Protein 1TNS (pdb70)

GO terms:
  GO:1990238 double-stranded DNA endonuclease activity (F, IMP)
  GO:0004803 transposase activity (F, IMP)

Radius of gyration: 12.95 Å; Cα contacts (8 Å, |Δi|>4): 93; chains: 1; bounding box: 35×23×26 Å

InterPro domains:
  IPR003314 Mu-type HTH domain [PF02316] (8-142)
  IPR003314 Mu-type HTH domain [PS51702] (1-69)
  IPR004189 Bacteriophage Mu, transposase [PF02914] (257-473)
  IPR009004 Transposase, Mu, C-terminal [G3DSA:2.30.30.130] (492-559)
  IPR009004 Transposase, Mu, C-terminal [SSF50610] (481-559)
  IPR009057 Homedomain-like superfamily [SSF46689] (77-173)
  IPR009057 Homedomain-like superfamily [SSF46689] (174-247)
  IPR009061 Putative DNA-binding domain superfamily [SSF46955] (1-74)
  IPR012337 Ribonuclease H-like superfamily [SSF53098] (259-479)
  IPR015126 Mu DNA binding, I gamma subdomain [PF09039] (149-256)
  IPR015378 Transposase-like, Mu, C-terminal [PF09299] (486-556)
  IPR036388 Winged helix-like DNA-binding domain superfamily [G3DSA:1.10.10.10] (1-76)
  IPR036397 Ribonuclease H superfamily [G3DSA:3.30.420.10] (248-487)

Organism: Escherichia phage Mu (NCBI:txid2681603)

CATH classification: 1.10.10.10

Sequence (76 aa):
MELWVSPKELANLPGLPKTSAGVIYVAKKQGWQNRTRAGVKGGKAIEYNANSLPVEAKAALLLRQGEIETSLGYFE

B-factor: mean 1.77, std 2.36, range [0.14, 12.19]

Structure (mmCIF, N/CA/C/O backbone):
data_1TNS
#
_entry.id   1TNS
#
_cell.length_a   1.000
_cell.length_b   1.000
_cell.length_c   1.000
_cell.angle_alpha   90.00
_cell.angle_beta   90.00
_cell.angle_gamma   90.00
#
_symmetry.space_group_name_H-M   'P 1'
#
loop_
_atom_site.group_PDB
_atom_site.id
_atom_site.type_symbol
_atom_site.label_atom_id
_atom_site.label_alt_id
_atom_site.label_comp_id
_atom_site.label_asym_id
_atom_site.label_entity_id
_atom_site.label_seq_id
_atom_site.pdbx_PDB_ins_code
_atom_site.Cartn_x
_atom_site.Cartn_y
_atom_site.Cartn_z
_atom_site.occupancy
_atom_site.B_iso_or_equiv
_atom_site.auth_seq_id
_atom_site.auth_comp_id
_atom_site.auth_asym_id
_atom_site.auth_atom_id
_atom_site.pdbx_PDB_model_num
ATOM 1 N N . MET A 1 1 ? 9.067 -6.717 8.118 1.00 2.40 1 MET A N 1
ATOM 2 C CA . MET A 1 1 ? 9.203 -5.294 7.698 1.00 1.96 1 MET A CA 1
ATOM 3 C C . MET A 1 1 ? 7.816 -4.705 7.435 1.00 1.45 1 MET A C 1
ATOM 4 O O . MET A 1 1 ? 6.991 -5.305 6.775 1.00 1.76 1 MET A O 1
ATOM 20 N N . GLU A 1 2 ? 7.552 -3.532 7.947 1.00 1.11 2 GLU A N 1
ATOM 21 C CA . GLU A 1 2 ? 6.216 -2.899 7.730 1.00 0.87 2 GLU A CA 1
ATOM 22 C C . GLU A 1 2 ? 6.250 -2.063 6.449 1.00 0.89 2 GLU A C 1
ATOM 23 O O . GLU A 1 2 ? 7.169 -1.303 6.216 1.00 1.62 2 GLU A O 1
ATOM 35 N N . LEU A 1 3 ? 5.253 -2.194 5.618 1.00 0.44 3 LEU A N 1
ATOM 36 C CA . LEU A 1 3 ? 5.226 -1.405 4.354 1.00 0.39 3 LEU A CA 1
ATOM 37 C C . LEU A 1 3 ? 3.799 -1.382 3.803 1.00 0.34 3 LEU A C 1
ATOM 38 O O . LEU A 1 3 ? 3.488 -2.044 2.833 1.00 0.55 3 LEU A O 1
ATOM 54 N N . TRP A 1 4 ? 2.929 -0.621 4.408 1.00 0.24 4 TRP A N 1
ATOM 55 C CA . TRP A 1 4 ? 1.527 -0.554 3.909 1.00 0.19 4 TRP A CA 1
ATOM 56 C C . TRP A 1 4 ? 1.462 0.422 2.735 1.00 0.23 4 TRP A C 1
ATOM 57 O O . TRP A 1 4 ? 2.342 1.239 2.549 1.00 0.31 4 TRP A O 1
ATOM 78 N N . VAL A 1 5 ? 0.434 0.332 1.931 1.00 0.22 5 VAL A N 1
ATOM 79 C CA . VAL A 1 5 ? 0.307 1.240 0.749 1.00 0.28 5 VAL A CA 1
ATOM 80 C C . VAL A 1 5 ? -1.126 1.772 0.663 1.00 0.34 5 VAL A C 1
ATOM 81 O O . VAL A 1 5 ? -2.056 1.160 1.150 1.00 0.81 5 VAL A O 1
ATOM 94 N N . SER A 1 6 ? -1.309 2.913 0.044 1.00 0.25 6 SER A N 1
ATOM 95 C CA . SER A 1 6 ? -2.679 3.505 -0.082 1.00 0.20 6 SER A CA 1
ATOM 96 C C . SER A 1 6 ? -3.225 3.222 -1.500 1.00 0.17 6 SER A C 1
ATOM 97 O O . SER A 1 6 ? -2.446 3.075 -2.422 1.00 0.19 6 SER A O 1
ATOM 105 N N . PRO A 1 7 ? -4.539 3.158 -1.655 1.00 0.16 7 PRO A N 1
ATOM 106 C CA . PRO A 1 7 ? -5.144 2.901 -2.979 1.00 0.16 7 PRO A CA 1
ATOM 107 C C . PRO A 1 7 ? -4.616 3.906 -4.016 1.00 0.16 7 PRO A C 1
ATOM 108 O O . PRO A 1 7 ? -4.290 3.547 -5.130 1.00 0.16 7 PRO A O 1
ATOM 119 N N . LYS A 1 8 ? -4.541 5.158 -3.662 1.00 0.17 8 LYS A N 1
ATOM 120 C CA . LYS A 1 8 ? -4.048 6.179 -4.632 1.00 0.19 8 LYS A CA 1
ATOM 121 C C . LYS A 1 8 ? -2.628 5.824 -5.087 1.00 0.18 8 LYS A C 1
ATOM 122 O O . LYS A 1 8 ? -2.207 6.189 -6.167 1.00 0.19 8 LYS A O 1
ATOM 141 N N . GLU A 1 9 ? -1.885 5.119 -4.278 1.00 0.17 9 GLU A N 1
ATOM 142 C CA . GLU A 1 9 ? -0.494 4.749 -4.677 1.00 0.18 9 GLU A CA 1
ATOM 143 C C . GLU A 1 9 ? -0.529 3.483 -5.537 1.00 0.16 9 GLU A C 1
ATOM 144 O O . GLU A 1 9 ? 0.365 3.226 -6.317 1.00 0.17 9 GLU A O 1
ATOM 156 N N . LEU A 1 10 ? -1.559 2.693 -5.404 1.00 0.15 10 LEU A N 1
ATOM 157 C CA . LEU A 1 10 ? -1.655 1.447 -6.218 1.00 0.15 10 LEU A CA 1
ATOM 158 C C . LEU A 1 10 ? -2.194 1.800 -7.605 1.00 0.14 10 LEU A C 1
ATOM 159 O O . LEU A 1 10 ? -2.023 1.063 -8.556 1.00 0.14 10 LEU A O 1
ATOM 175 N N . ALA A 1 11 ? -2.852 2.921 -7.718 1.00 0.15 11 ALA A N 1
ATOM 176 C CA . ALA A 1 11 ? -3.413 3.348 -9.033 1.00 0.17 11 ALA A CA 1
ATOM 177 C C . ALA A 1 11 ? -2.292 3.606 -10.054 1.00 0.17 11 ALA A C 1
ATOM 178 O O . ALA A 1 11 ? -2.442 4.428 -10.936 1.00 0.19 11 ALA A O 1
ATOM 185 N N . ASN A 1 12 ? -1.168 2.935 -9.951 1.00 0.17 12 ASN A N 1
ATOM 186 C CA . ASN A 1 12 ? -0.061 3.185 -10.930 1.00 0.19 12 ASN A CA 1
ATOM 187 C C . ASN A 1 12 ? 0.717 1.894 -11.215 1.00 0.19 12 ASN A C 1
ATOM 188 O O . ASN A 1 12 ? 1.546 1.854 -12.102 1.00 0.22 12 ASN A O 1
ATOM 199 N N . LEU A 1 13 ? 0.464 0.835 -10.492 1.00 0.18 13 LEU A N 1
ATOM 200 C CA . LEU A 1 13 ? 1.206 -0.431 -10.768 1.00 0.19 13 LEU A CA 1
ATOM 201 C C . LEU A 1 13 ? 0.563 -1.105 -11.999 1.00 0.19 13 LEU A C 1
ATOM 202 O O . LEU A 1 13 ? -0.628 -0.975 -12.192 1.00 0.18 13 LEU A O 1
ATOM 218 N N . PRO A 1 14 ? 1.343 -1.797 -12.814 1.00 0.21 14 PRO A N 1
ATOM 219 C CA . PRO A 1 14 ? 0.794 -2.457 -14.019 1.00 0.22 14 PRO A CA 1
ATOM 220 C C . PRO A 1 14 ? -0.300 -3.467 -13.638 1.00 0.21 14 PRO A C 1
ATOM 221 O O . PRO A 1 14 ? -1.456 -3.304 -13.977 1.00 0.21 14 PRO A O 1
ATOM 232 N N . GLY A 1 15 ? 0.066 -4.515 -12.954 1.00 0.21 15 GLY A N 1
ATOM 233 C CA . GLY A 1 15 ? -0.933 -5.555 -12.561 1.00 0.20 15 GLY A CA 1
ATOM 234 C C . GLY A 1 15 ? -2.216 -4.897 -12.050 1.00 0.19 15 GLY A C 1
ATOM 235 O O . GLY A 1 15 ? -3.306 -5.386 -12.272 1.00 0.21 15 GLY A O 1
ATOM 239 N N . LEU A 1 16 ? -2.098 -3.795 -11.361 1.00 0.17 16 LEU A N 1
ATOM 240 C CA . LEU A 1 16 ? -3.311 -3.104 -10.825 1.00 0.16 16 LEU A CA 1
ATOM 241 C C . LEU A 1 16 ? -3.747 -2.005 -11.820 1.00 0.16 16 LEU A C 1
ATOM 242 O O . LEU A 1 16 ? -2.907 -1.443 -12.492 1.00 0.16 16 LEU A O 1
ATOM 258 N N . PRO A 1 17 ? -5.034 -1.708 -11.896 1.00 0.16 17 PRO A N 1
ATOM 259 C CA . PRO A 1 17 ? -5.517 -0.659 -12.817 1.00 0.17 17 PRO A CA 1
ATOM 260 C C . PRO A 1 17 ? -4.774 0.658 -12.543 1.00 0.16 17 PRO A C 1
ATOM 261 O O . PRO A 1 17 ? -3.955 0.746 -11.649 1.00 0.20 17 PRO A O 1
ATOM 272 N N . LYS A 1 18 ? -5.055 1.680 -13.310 1.00 0.17 18 LYS A N 1
ATOM 273 C CA . LYS A 1 18 ? -4.370 2.994 -13.107 1.00 0.17 18 LYS A CA 1
ATOM 274 C C . LYS A 1 18 ? -5.266 3.922 -12.284 1.00 0.16 18 LYS A C 1
ATOM 275 O O . LYS A 1 18 ? -4.974 5.090 -12.118 1.00 0.27 18 LYS A O 1
ATOM 294 N N . THR A 1 19 ? -6.358 3.411 -11.772 1.00 0.19 19 THR A N 1
ATOM 295 C CA . THR A 1 19 ? -7.289 4.254 -10.957 1.00 0.18 19 THR A CA 1
ATOM 296 C C . THR A 1 19 ? -7.661 3.506 -9.677 1.00 0.16 19 THR A C 1
ATOM 297 O O . THR A 1 19 ? -8.054 2.357 -9.709 1.00 0.15 19 THR A O 1
ATOM 308 N N . SER A 1 20 ? -7.539 4.150 -8.548 1.00 0.18 20 SER A N 1
ATOM 309 C CA . SER A 1 20 ? -7.885 3.478 -7.265 1.00 0.21 20 SER A CA 1
ATOM 310 C C . SER A 1 20 ? -9.293 2.887 -7.362 1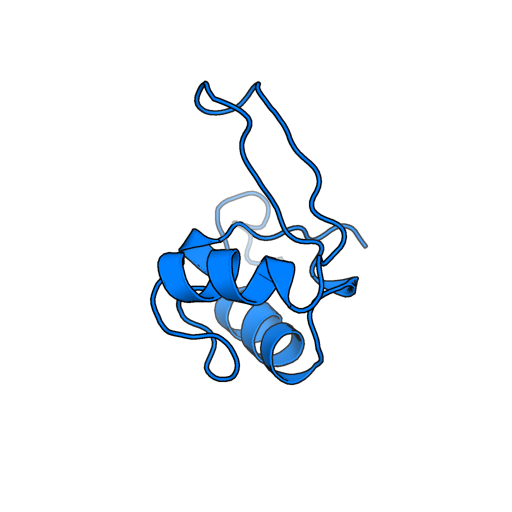.00 0.19 20 SER A C 1
ATOM 311 O O . SER A 1 20 ? -9.600 1.885 -6.750 1.00 0.22 20 SER A O 1
ATOM 319 N N . ALA A 1 21 ? -10.151 3.501 -8.128 1.00 0.18 21 ALA A N 1
ATOM 320 C CA . ALA A 1 21 ? -11.537 2.973 -8.262 1.00 0.21 21 ALA A CA 1
ATOM 321 C C . ALA A 1 21 ? -11.482 1.503 -8.677 1.00 0.21 21 ALA A C 1
ATOM 322 O O . ALA A 1 21 ? -12.261 0.688 -8.223 1.00 0.34 21 ALA A O 1
ATOM 329 N N . GLY A 1 22 ? -10.565 1.158 -9.536 1.00 0.17 22 GLY A N 1
ATOM 330 C CA . GLY A 1 22 ? -10.457 -0.260 -9.980 1.00 0.17 22 GLY A CA 1
ATOM 331 C C . GLY A 1 22 ? -9.750 -1.079 -8.900 1.00 0.16 22 GLY A C 1
ATOM 332 O O . GLY A 1 22 ? -10.059 -2.234 -8.682 1.00 0.17 22 GLY A O 1
ATOM 336 N N . VAL A 1 23 ? -8.802 -0.492 -8.221 1.00 0.16 23 VAL A N 1
ATOM 337 C CA . VAL A 1 23 ? -8.079 -1.242 -7.155 1.00 0.17 23 VAL A CA 1
ATOM 338 C C . VAL A 1 23 ? -9.046 -1.568 -6.018 1.00 0.17 23 VAL A C 1
ATOM 339 O O . VAL A 1 23 ? -9.199 -2.709 -5.631 1.00 0.23 23 VAL A O 1
ATOM 352 N N . ILE A 1 24 ? -9.700 -0.576 -5.477 1.00 0.16 24 ILE A N 1
ATOM 353 C CA . ILE A 1 24 ? -10.6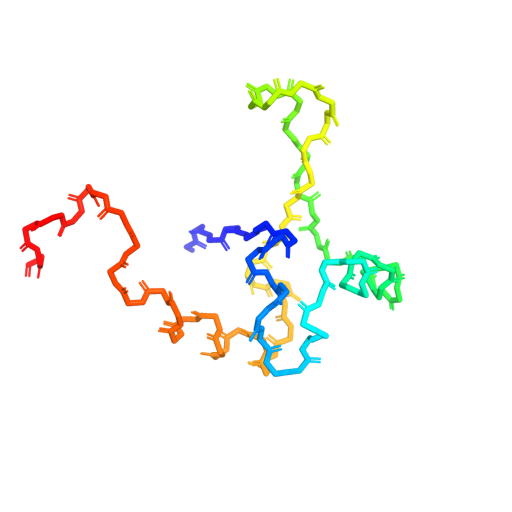57 -0.836 -4.366 1.00 0.18 24 ILE A CA 1
ATOM 354 C C . ILE A 1 24 ? -11.727 -1.818 -4.849 1.00 0.18 24 ILE A C 1
ATOM 355 O O . ILE A 1 24 ? -12.073 -2.757 -4.161 1.00 0.19 24 ILE A O 1
ATOM 371 N N . TYR A 1 25 ? -12.249 -1.620 -6.028 1.00 0.20 25 TYR A N 1
ATOM 372 C CA . TYR A 1 25 ? -13.284 -2.559 -6.542 1.00 0.22 25 TYR A CA 1
ATOM 373 C C . TYR A 1 25 ? -12.678 -3.960 -6.634 1.00 0.22 25 TYR A C 1
ATOM 374 O O . TYR A 1 25 ? -13.293 -4.942 -6.266 1.00 0.27 25 TYR A O 1
ATOM 392 N N . VAL A 1 26 ? -11.471 -4.054 -7.117 1.00 0.21 26 VA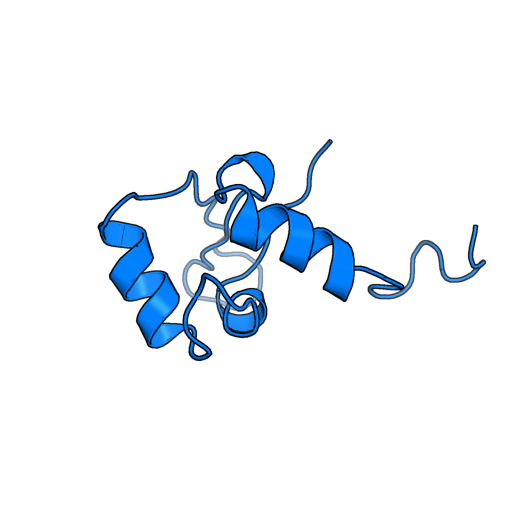L A N 1
ATOM 393 C CA . VAL A 1 26 ? -10.810 -5.385 -7.230 1.00 0.23 26 VAL A CA 1
ATOM 394 C C . VAL A 1 26 ? -10.364 -5.842 -5.839 1.00 0.22 26 VAL A C 1
ATOM 395 O O . VAL A 1 26 ? -10.177 -7.017 -5.592 1.00 0.27 26 VAL A O 1
ATOM 408 N N . ALA A 1 27 ? -10.198 -4.924 -4.926 1.00 0.22 27 ALA A N 1
ATOM 409 C CA . ALA A 1 27 ? -9.772 -5.313 -3.554 1.00 0.23 27 ALA A CA 1
ATOM 410 C C . ALA A 1 27 ? -10.802 -6.279 -2.976 1.00 0.24 27 ALA A C 1
ATOM 411 O O . ALA A 1 27 ? -10.484 -7.150 -2.194 1.00 0.27 27 ALA A O 1
ATOM 418 N N . LYS A 1 28 ? -12.037 -6.134 -3.366 1.00 0.25 28 LYS A N 1
ATOM 419 C CA . LYS A 1 28 ? -13.092 -7.048 -2.852 1.00 0.32 28 LYS A CA 1
ATOM 420 C C . LYS A 1 28 ? -12.895 -8.429 -3.478 1.00 0.30 28 LYS A C 1
ATOM 421 O O . LYS A 1 28 ? -13.222 -9.442 -2.892 1.00 0.33 28 LYS A O 1
ATOM 440 N N . LYS A 1 29 ? -12.353 -8.475 -4.666 1.00 0.28 29 LYS A N 1
ATOM 441 C CA . LYS A 1 29 ? -12.123 -9.787 -5.334 1.00 0.31 29 LYS A CA 1
ATOM 442 C C . LYS A 1 29 ? -11.091 -10.586 -4.530 1.00 0.29 29 LYS A C 1
ATOM 443 O O . LYS A 1 29 ? -10.773 -11.713 -4.852 1.00 0.33 29 LYS A O 1
ATOM 462 N N . GLN A 1 30 ? -10.569 -10.006 -3.483 1.00 0.26 30 GLN A N 1
ATOM 463 C CA . GLN A 1 30 ? -9.557 -10.717 -2.646 1.00 0.25 30 GLN A CA 1
ATOM 464 C C . GLN A 1 30 ? -9.669 -10.219 -1.205 1.00 0.24 30 GLN A C 1
ATOM 465 O O . GLN A 1 30 ? -9.972 -10.970 -0.299 1.00 0.29 30 GLN A O 1
ATOM 479 N N . GLY A 1 31 ? -9.438 -8.951 -0.989 1.00 0.20 31 GLY A N 1
ATOM 480 C CA . GLY A 1 31 ? -9.542 -8.387 0.390 1.00 0.24 31 GLY A CA 1
ATOM 481 C C . GLY A 1 31 ? -8.169 -8.389 1.064 1.00 0.20 31 GLY A C 1
ATOM 482 O O . GLY A 1 31 ? -8.024 -8.826 2.189 1.00 0.21 31 GLY A O 1
ATOM 486 N N . TRP A 1 32 ? -7.158 -7.898 0.396 1.00 0.18 32 TRP A N 1
ATOM 487 C CA . TRP A 1 32 ? -5.804 -7.871 1.021 1.00 0.19 32 TRP A CA 1
ATOM 488 C C . TRP A 1 32 ? -5.911 -7.284 2.431 1.00 0.21 32 TRP A C 1
ATOM 489 O O . TRP A 1 32 ? -6.628 -6.330 2.661 1.00 0.20 32 TRP A O 1
ATOM 510 N N . GLN A 1 33 ? -5.205 -7.841 3.376 1.00 0.28 33 GLN A N 1
ATOM 511 C CA . GLN A 1 33 ? -5.271 -7.306 4.766 1.00 0.32 33 GLN A CA 1
ATOM 512 C C . GLN A 1 33 ? -5.110 -5.785 4.734 1.00 0.27 33 GLN A C 1
ATOM 513 O O . GLN A 1 33 ? -4.012 -5.272 4.659 1.00 0.27 33 GLN A O 1
ATOM 527 N N . ASN A 1 34 ? -6.200 -5.061 4.784 1.00 0.26 34 ASN A N 1
ATOM 528 C CA . ASN A 1 34 ? -6.127 -3.566 4.752 1.00 0.22 34 ASN A CA 1
ATOM 529 C C . ASN A 1 34 ? -6.343 -3.010 6.162 1.00 0.23 34 ASN A C 1
ATOM 530 O O . ASN A 1 34 ? -7.376 -3.213 6.768 1.00 0.29 34 ASN A O 1
ATOM 541 N N . ARG A 1 35 ? -5.379 -2.300 6.687 1.00 0.24 35 ARG A N 1
ATOM 542 C CA . ARG A 1 35 ? -5.533 -1.721 8.054 1.00 0.30 35 ARG A CA 1
ATOM 543 C C . ARG A 1 35 ? -6.222 -0.359 7.948 1.00 0.31 35 ARG A C 1
ATOM 544 O O . ARG A 1 35 ? -5.810 0.495 7.192 1.00 0.41 35 ARG A O 1
ATOM 565 N N . THR A 1 36 ? -7.268 -0.142 8.702 1.00 0.35 36 THR A N 1
ATOM 566 C CA . THR A 1 36 ? -7.973 1.174 8.638 1.00 0.39 36 THR A CA 1
ATOM 567 C C . THR A 1 36 ? -7.374 2.111 9.694 1.00 0.54 36 THR A C 1
ATOM 568 O O . THR A 1 36 ? -6.864 1.678 10.708 1.00 0.82 36 THR A O 1
ATOM 579 N N . ARG A 1 37 ? -7.433 3.393 9.456 1.00 0.78 37 ARG A N 1
ATOM 580 C CA . ARG A 1 37 ? -6.870 4.371 10.432 1.00 0.99 37 ARG A CA 1
ATOM 581 C C . ARG A 1 37 ? -7.684 5.665 10.365 1.00 1.04 37 ARG A C 1
ATOM 582 O O . ARG A 1 37 ? -7.323 6.600 9.680 1.00 1.85 37 ARG A O 1
ATOM 603 N N . ALA A 1 38 ? -8.782 5.720 11.067 1.00 1.13 38 ALA A N 1
ATOM 604 C CA . ALA A 1 38 ? -9.624 6.950 11.048 1.00 1.23 38 ALA A CA 1
ATOM 605 C C . ALA A 1 38 ? -8.960 8.040 11.892 1.00 1.38 38 ALA A C 1
ATOM 606 O O . ALA A 1 38 ? -9.558 8.583 12.800 1.00 1.77 38 ALA A O 1
ATOM 613 N N . GLY A 1 39 ? -7.724 8.362 11.606 1.00 1.48 39 GLY A N 1
ATOM 614 C CA . GLY A 1 39 ? -7.015 9.416 12.397 1.00 1.83 39 GLY A CA 1
ATOM 615 C C . GLY A 1 39 ? -6.118 10.247 11.475 1.00 1.80 39 GLY A C 1
ATOM 616 O O . GLY A 1 39 ? -5.437 11.153 11.913 1.00 2.21 39 GLY A O 1
ATOM 620 N N . VAL A 1 40 ? -6.114 9.954 10.201 1.00 1.67 40 VAL A N 1
ATOM 621 C CA . VAL A 1 40 ? -5.263 10.734 9.251 1.00 1.90 40 VAL A CA 1
ATOM 622 C C . VAL A 1 40 ? -6.101 11.874 8.663 1.00 1.97 40 VAL A C 1
ATOM 623 O O . VAL A 1 40 ? -6.055 12.996 9.128 1.00 2.42 40 VAL A O 1
ATOM 636 N N . LYS A 1 41 ? -6.868 11.594 7.649 1.00 1.90 41 LYS A N 1
ATOM 637 C CA . LYS A 1 41 ? -7.712 12.656 7.033 1.00 2.23 41 LYS A CA 1
ATOM 638 C C . LYS A 1 41 ? -8.974 12.847 7.874 1.00 2.18 41 LYS A C 1
ATOM 639 O O . LYS A 1 41 ? -9.114 13.818 8.592 1.00 2.53 41 LYS A O 1
ATOM 658 N N . GLY A 1 42 ? -9.893 11.925 7.793 1.00 2.06 42 GLY A N 1
ATOM 659 C CA . GLY A 1 42 ? -11.150 12.045 8.588 1.00 2.39 42 GLY A CA 1
ATOM 660 C C . GLY A 1 42 ? -12.270 11.266 7.896 1.00 1.77 42 GLY A C 1
ATOM 661 O O . GLY A 1 42 ? -13.179 11.840 7.331 1.00 2.20 42 GLY A O 1
ATOM 665 N N . GLY A 1 43 ? -12.214 9.962 7.935 1.00 1.48 43 GLY A N 1
ATOM 666 C CA . GLY A 1 43 ? -13.281 9.155 7.278 1.00 1.63 43 GLY A CA 1
ATOM 667 C C . GLY A 1 43 ? -12.789 7.722 7.056 1.00 1.51 43 GLY A C 1
ATOM 668 O O . GLY A 1 43 ? -12.949 7.162 5.990 1.00 2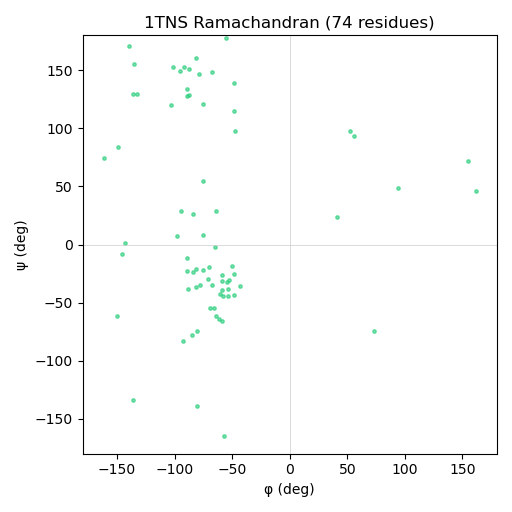.20 43 GLY A O 1
ATOM 672 N N . LYS A 1 44 ? -12.193 7.124 8.052 1.00 1.12 44 LYS A N 1
ATOM 673 C CA . LYS A 1 44 ? -11.694 5.729 7.897 1.00 0.97 44 LYS A CA 1
ATOM 674 C C . LYS A 1 44 ? -10.817 5.640 6.647 1.00 0.81 44 LYS A C 1
ATOM 675 O O . LYS A 1 44 ? -11.301 5.498 5.542 1.00 0.88 44 LYS A O 1
ATOM 694 N N . ALA A 1 45 ? -9.526 5.723 6.820 1.00 0.69 45 ALA A N 1
ATOM 695 C CA . ALA A 1 45 ? -8.598 5.645 5.653 1.00 0.67 45 ALA A CA 1
ATOM 696 C C . ALA A 1 45 ? -8.218 4.184 5.405 1.00 0.66 45 ALA A C 1
ATOM 697 O O . ALA A 1 45 ? -7.789 3.489 6.300 1.00 1.13 45 ALA A O 1
ATOM 704 N N . ILE A 1 46 ? -8.379 3.713 4.197 1.00 0.45 46 ILE A N 1
ATOM 705 C CA . ILE A 1 46 ? -8.037 2.290 3.892 1.00 0.43 46 ILE A CA 1
ATOM 706 C C . ILE A 1 46 ? -6.555 2.181 3.515 1.00 0.56 46 ILE A C 1
ATOM 707 O O . ILE A 1 46 ? -5.965 3.101 2.984 1.00 1.35 46 ILE A O 1
ATOM 723 N N . GLU A 1 47 ? -5.958 1.048 3.784 1.00 0.32 47 GLU A N 1
ATOM 724 C CA . GLU A 1 47 ? -4.517 0.837 3.447 1.00 0.23 47 GLU A CA 1
ATOM 725 C C . GLU A 1 47 ? -4.346 -0.589 2.917 1.00 0.21 47 GLU A C 1
ATOM 726 O O . GLU A 1 47 ? -5.253 -1.392 2.985 1.00 0.24 47 GLU A O 1
ATOM 738 N N . TYR A 1 48 ? -3.192 -0.908 2.387 1.00 0.19 48 TYR A N 1
ATOM 739 C CA . TYR A 1 48 ? -2.954 -2.287 1.851 1.00 0.20 48 TYR A CA 1
ATOM 740 C C . TYR A 1 48 ? -1.574 -2.778 2.294 1.00 0.19 48 TYR A C 1
ATOM 741 O O . TYR A 1 48 ? -0.582 -2.097 2.131 1.00 0.20 48 TYR A O 1
ATOM 759 N N . ASN A 1 49 ? -1.499 -3.956 2.847 1.00 0.19 49 ASN A N 1
ATOM 760 C CA . ASN A 1 49 ? -0.178 -4.484 3.292 1.00 0.20 49 ASN A CA 1
ATOM 761 C C . ASN A 1 49 ? 0.616 -4.943 2.065 1.00 0.20 49 ASN A C 1
ATOM 762 O O . ASN A 1 49 ? 0.184 -5.798 1.318 1.00 0.20 49 ASN A O 1
ATOM 773 N N . ALA A 1 5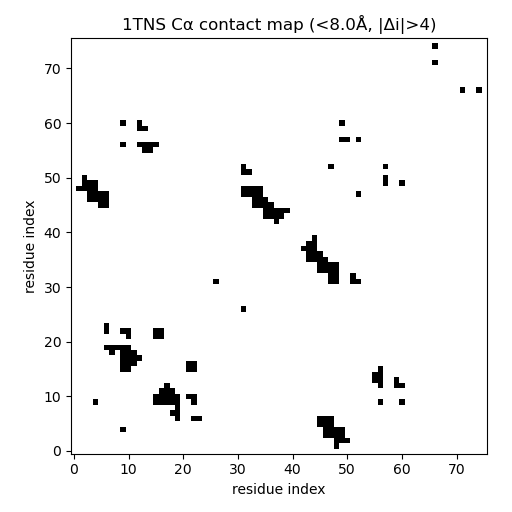0 ? 1.770 -4.373 1.849 1.00 0.22 50 ALA A N 1
ATOM 774 C CA . ALA A 1 50 ? 2.590 -4.765 0.666 1.00 0.24 50 ALA A CA 1
ATOM 775 C C . ALA A 1 50 ? 2.817 -6.27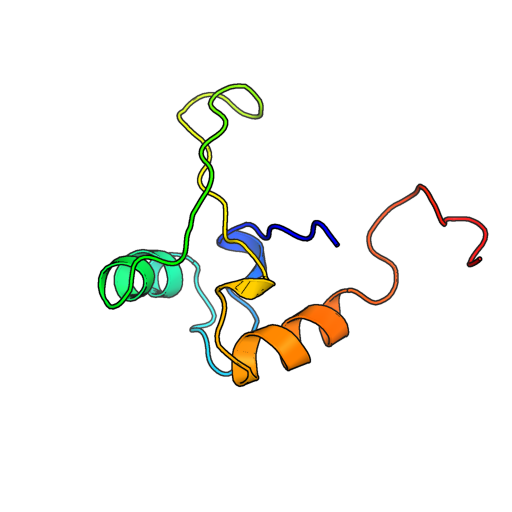9 0.665 1.00 0.24 50 ALA A C 1
ATOM 776 O O . ALA A 1 50 ? 2.917 -6.898 -0.375 1.00 0.25 50 ALA A O 1
ATOM 783 N N . ASN A 1 51 ? 2.905 -6.880 1.819 1.00 0.25 51 ASN A N 1
ATOM 784 C CA . ASN A 1 51 ? 3.130 -8.352 1.875 1.00 0.27 51 ASN A CA 1
ATOM 785 C C . ASN A 1 51 ? 1.870 -9.081 1.405 1.00 0.23 51 ASN A C 1
ATOM 786 O O . ASN A 1 51 ? 1.910 -10.238 1.036 1.00 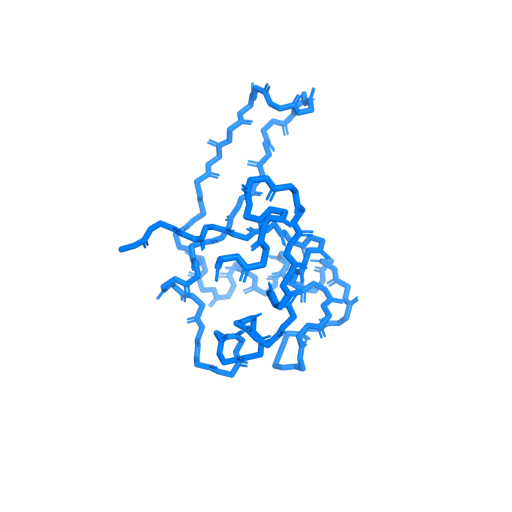0.24 51 ASN A O 1
ATOM 797 N N . SER A 1 52 ? 0.748 -8.412 1.417 1.00 0.21 52 SER A N 1
ATOM 798 C CA . SER A 1 52 ? -0.521 -9.060 0.972 1.00 0.20 52 SER A CA 1
ATOM 799 C C . SER A 1 52 ? -0.698 -8.865 -0.537 1.00 0.19 52 SER A C 1
ATOM 800 O O . SER A 1 52 ? -1.393 -9.617 -1.190 1.00 0.21 52 SER A O 1
ATOM 808 N N . LEU A 1 53 ? -0.075 -7.862 -1.099 1.00 0.19 53 LEU A N 1
ATOM 809 C CA . LEU A 1 53 ? -0.212 -7.629 -2.566 1.00 0.19 53 LEU A CA 1
ATOM 810 C C . LEU A 1 53 ? 0.481 -8.782 -3.322 1.00 0.20 53 LEU A C 1
ATOM 811 O O . LEU A 1 53 ? 1.457 -9.314 -2.831 1.00 0.21 53 LEU A O 1
ATOM 827 N N . PRO A 1 54 ? -0.013 -9.144 -4.497 1.00 0.23 54 PRO A N 1
ATOM 828 C CA . PRO A 1 54 ? 0.611 -10.230 -5.278 1.00 0.26 54 PRO A CA 1
ATOM 829 C C . PRO A 1 54 ? 2.086 -9.895 -5.543 1.00 0.27 54 PRO A C 1
ATOM 830 O O . PRO A 1 54 ? 2.655 -9.019 -4.923 1.00 0.45 54 PRO A O 1
ATOM 841 N N . VAL A 1 55 ? 2.706 -10.588 -6.461 1.00 0.25 55 VAL A N 1
ATOM 842 C CA . VAL A 1 55 ? 4.140 -10.315 -6.771 1.00 0.25 55 VAL A CA 1
ATOM 843 C C . VAL A 1 55 ? 4.232 -9.230 -7.845 1.00 0.23 55 VAL A C 1
ATOM 844 O O . VAL A 1 55 ? 5.103 -8.384 -7.814 1.00 0.23 55 VAL A O 1
ATOM 857 N N . GLU A 1 56 ? 3.342 -9.252 -8.799 1.00 0.23 56 GLU A N 1
ATOM 858 C CA . GLU A 1 56 ? 3.380 -8.226 -9.878 1.00 0.23 56 GLU A CA 1
ATOM 859 C C . GLU A 1 56 ? 3.252 -6.831 -9.264 1.00 0.20 56 GLU A C 1
ATOM 860 O O . GLU A 1 56 ? 3.898 -5.894 -9.691 1.00 0.20 56 GLU A O 1
ATOM 872 N N . ALA A 1 57 ? 2.425 -6.684 -8.265 1.00 0.19 57 ALA A N 1
ATOM 873 C CA . ALA A 1 57 ? 2.261 -5.346 -7.628 1.00 0.19 57 ALA A CA 1
ATOM 874 C C . ALA A 1 57 ? 3.404 -5.109 -6.641 1.00 0.21 57 ALA A C 1
ATOM 875 O O . ALA A 1 57 ? 3.897 -4.008 -6.503 1.00 0.26 57 ALA A O 1
ATOM 882 N N . LYS A 1 58 ? 3.833 -6.133 -5.954 1.00 0.31 58 LYS A N 1
ATOM 883 C CA . LYS A 1 58 ? 4.947 -5.958 -4.982 1.00 0.37 58 LYS A CA 1
ATOM 884 C C . LYS A 1 58 ? 6.199 -5.499 -5.729 1.00 0.34 58 LYS A C 1
ATOM 885 O O . LYS A 1 58 ? 6.691 -4.408 -5.522 1.00 0.41 58 LYS A O 1
ATOM 904 N N . ALA A 1 59 ? 6.716 -6.321 -6.602 1.00 0.36 59 ALA A N 1
ATOM 905 C CA . ALA A 1 59 ? 7.935 -5.928 -7.365 1.00 0.38 59 ALA A CA 1
ATOM 906 C C . ALA A 1 59 ? 7.744 -4.522 -7.938 1.00 0.31 59 ALA A C 1
ATOM 907 O O . ALA A 1 59 ? 8.630 -3.692 -7.881 1.00 0.37 59 ALA A O 1
ATOM 914 N N . ALA A 1 60 ? 6.592 -4.247 -8.486 1.00 0.24 60 ALA A N 1
ATOM 915 C CA . ALA A 1 60 ? 6.343 -2.894 -9.057 1.00 0.22 60 ALA A CA 1
ATOM 916 C C . ALA A 1 60 ? 6.315 -1.866 -7.925 1.00 0.21 60 ALA A C 1
ATOM 917 O O . ALA A 1 60 ? 6.738 -0.739 -8.085 1.00 0.28 60 ALA A O 1
ATOM 924 N N . LEU A 1 61 ? 5.821 -2.247 -6.780 1.00 0.20 61 LEU A N 1
ATOM 925 C CA . LEU A 1 61 ? 5.770 -1.292 -5.638 1.00 0.26 61 LEU A CA 1
ATOM 926 C C . LEU A 1 61 ? 7.199 -0.911 -5.242 1.00 0.31 61 LEU A C 1
ATOM 927 O O . LEU A 1 61 ? 7.585 0.239 -5.306 1.00 0.44 61 LEU A O 1
ATOM 943 N N . LEU A 1 62 ? 7.988 -1.868 -4.833 1.00 0.49 62 LEU A N 1
ATOM 944 C CA . LEU A 1 62 ? 9.391 -1.559 -4.434 1.00 0.61 62 LEU A CA 1
ATOM 945 C C . LEU A 1 62 ? 10.052 -0.702 -5.515 1.00 0.55 62 LEU A C 1
ATOM 946 O O . LEU A 1 62 ? 10.983 0.034 -5.255 1.00 0.65 62 LEU A O 1
ATOM 962 N N . LEU A 1 63 ? 9.580 -0.794 -6.728 1.00 0.52 63 LEU A N 1
ATOM 963 C CA . LEU A 1 63 ? 10.184 0.015 -7.824 1.00 0.59 63 LEU A CA 1
ATOM 964 C C . LEU A 1 63 ? 9.864 1.497 -7.606 1.00 0.61 63 LEU A C 1
ATOM 965 O O . LEU A 1 63 ? 10.746 2.332 -7.567 1.00 0.85 63 LEU A O 1
ATOM 981 N N . ARG A 1 64 ? 8.608 1.833 -7.473 1.00 0.58 64 ARG A N 1
ATOM 982 C CA . ARG A 1 64 ? 8.240 3.264 -7.270 1.00 0.83 64 ARG A CA 1
ATOM 983 C C . ARG A 1 64 ? 8.559 3.696 -5.835 1.00 0.82 64 ARG A C 1
ATOM 984 O O . ARG A 1 64 ? 8.205 4.780 -5.414 1.00 1.05 64 ARG A O 1
ATOM 1005 N N . GLN A 1 65 ? 9.224 2.864 -5.076 1.00 0.83 65 GLN A N 1
ATOM 1006 C CA . GLN A 1 65 ? 9.561 3.238 -3.671 1.00 0.87 65 GLN A CA 1
ATOM 1007 C C . GLN A 1 65 ? 10.906 3.970 -3.650 1.00 1.12 65 GLN A C 1
ATOM 1008 O O . GLN A 1 65 ? 11.289 4.554 -2.656 1.00 1.59 65 GLN A O 1
ATOM 1022 N N . GLY A 1 66 ? 11.625 3.945 -4.739 1.00 1.76 66 GLY A N 1
ATOM 1023 C CA . GLY A 1 66 ? 12.943 4.641 -4.779 1.00 2.18 66 GLY A CA 1
ATOM 1024 C C . GLY A 1 66 ? 12.791 6.059 -4.225 1.00 2.42 66 GLY A C 1
ATOM 1025 O O . GLY A 1 66 ? 12.105 6.887 -4.792 1.00 2.85 66 GLY A O 1
ATOM 1029 N N . GLU A 1 67 ? 13.422 6.346 -3.119 1.00 2.75 67 GLU A N 1
ATOM 1030 C CA . GLU A 1 67 ? 13.310 7.709 -2.529 1.00 3.26 67 GLU A CA 1
ATOM 1031 C C . GLU A 1 67 ? 11.835 8.043 -2.299 1.00 3.34 67 GLU A C 1
ATOM 1032 O O . GLU A 1 67 ? 11.155 8.532 -3.179 1.00 3.92 67 GLU A O 1
ATOM 1044 N N . ILE A 1 68 ? 11.333 7.781 -1.121 1.00 3.29 68 ILE A N 1
ATOM 1045 C CA . ILE A 1 68 ? 9.901 8.081 -0.833 1.00 3.88 68 ILE A CA 1
ATOM 1046 C C . ILE A 1 68 ? 9.764 9.541 -0.400 1.00 4.49 68 ILE A C 1
ATOM 1047 O O . ILE A 1 68 ? 9.348 10.388 -1.165 1.00 5.10 68 ILE A O 1
ATOM 1063 N N . GLU A 1 69 ? 10.104 9.837 0.828 1.00 4.61 69 GLU A N 1
ATOM 1064 C CA . GLU A 1 69 ? 9.993 11.235 1.339 1.00 5.40 69 GLU A CA 1
ATOM 1065 C C . GLU A 1 69 ? 11.262 11.578 2.138 1.00 5.45 69 GLU A C 1
ATOM 1066 O O . GLU A 1 69 ? 12.3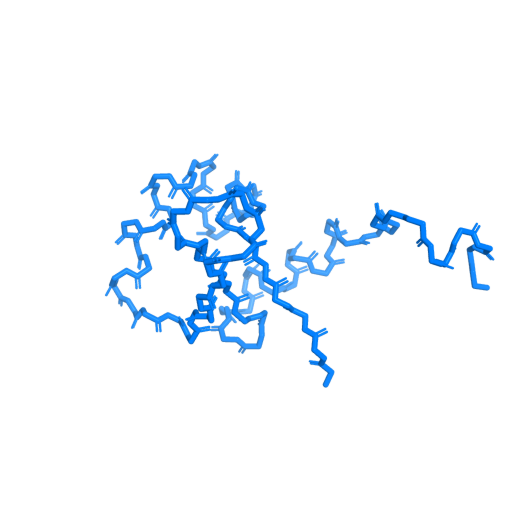66 11.316 1.702 1.00 5.87 69 GLU A O 1
ATOM 1078 N N . THR A 1 70 ? 11.119 12.159 3.300 1.00 5.42 70 THR A N 1
ATOM 1079 C CA . THR A 1 70 ? 12.318 12.512 4.112 1.00 5.88 70 THR A CA 1
ATOM 1080 C C . THR A 1 70 ? 12.813 11.266 4.856 1.00 5.87 70 THR A C 1
ATOM 1081 O O . THR A 1 70 ? 12.835 10.182 4.312 1.00 6.21 70 THR A O 1
ATOM 1092 N N . SER A 1 71 ? 13.212 11.412 6.093 1.00 5.88 71 SER A N 1
ATOM 1093 C CA . SER A 1 71 ? 13.704 10.237 6.869 1.00 6.29 71 SER A CA 1
ATOM 1094 C C . SER A 1 71 ? 15.094 9.834 6.364 1.00 6.12 71 SER A C 1
ATOM 1095 O O . SER A 1 71 ? 16.094 10.075 7.012 1.00 6.53 71 SER A O 1
ATOM 1103 N N . LEU A 1 72 ? 15.165 9.224 5.212 1.00 5.84 72 LEU A N 1
ATOM 1104 C CA . LEU A 1 72 ? 16.490 8.805 4.658 1.00 6.03 72 LEU A CA 1
ATOM 1105 C C . LEU A 1 72 ? 17.011 9.894 3.714 1.00 6.53 72 LEU A C 1
ATOM 1106 O O . LEU A 1 72 ? 17.742 9.624 2.782 1.00 6.81 72 LEU A O 1
ATOM 1122 N N . GLY A 1 73 ? 16.638 11.122 3.948 1.00 6.95 73 GLY A N 1
ATOM 1123 C CA . GLY A 1 73 ? 17.109 12.225 3.064 1.00 7.69 73 GLY A CA 1
ATOM 1124 C C . GLY A 1 73 ? 18.628 12.145 2.906 1.00 7.98 73 GLY A C 1
ATOM 1125 O O . GLY A 1 73 ? 19.197 12.712 1.994 1.00 8.65 73 GLY A O 1
ATOM 1129 N N . TYR A 1 74 ? 19.292 11.444 3.785 1.00 7.69 74 TYR A N 1
ATOM 1130 C CA . TYR A 1 74 ? 20.775 11.328 3.683 1.00 8.26 74 TYR A CA 1
ATOM 1131 C C . TYR A 1 74 ? 21.130 10.210 2.699 1.00 8.40 74 TYR A C 1
ATOM 1132 O O . TYR A 1 74 ? 22.184 9.613 2.782 1.00 8.85 74 TYR A O 1
ATOM 1150 N N . PHE A 1 75 ? 20.249 9.927 1.772 1.00 8.25 75 PHE A N 1
ATOM 1151 C CA . PHE A 1 75 ? 20.507 8.847 0.768 1.00 8.65 75 PHE A CA 1
ATOM 1152 C C . PHE A 1 75 ? 21.163 7.640 1.446 1.00 8.49 75 PHE A C 1
ATOM 1153 O O . PHE A 1 75 ? 21.830 6.846 0.814 1.00 9.02 75 PHE A O 1
ATOM 1170 N N . GLU A 1 76 ? 20.973 7.496 2.730 1.00 8.00 76 GLU A N 1
ATOM 1171 C CA . GLU A 1 76 ? 21.579 6.340 3.451 1.00 8.20 76 GLU A CA 1
ATOM 1172 C C . GLU A 1 76 ? 23.100 6.361 3.262 1.00 8.42 76 GLU A C 1
ATOM 1173 O O . GLU A 1 76 ? 23.640 5.682 2.412 1.00 8.57 76 GLU A O 1
#

Foldseek 3Di:
DFDKAALCLLLVQPVFHVHSVRVVVCCVVPVAPWDWDCPDPHDTGTIHTLVSDDVSSNVSSVVVPVQPDPPVVVVD

Secondary structure (DSSP, 8-state):
---EE-HHHHTT-SSS-SSHHHHHHHHHTT---PPP-TTSSSS----EETTTS-HHHHHHHHHHTSS-SSSSTT--

Solvent-accessible surface area: 5921 Å² total; per-residue (Å²): 201,151,38,79,14,30,19,147,62,0,11,97,5,105,48,12,52,162,78,39,75,19,0,68,164,45,8,159,171,115,43,16,115,63,143,72,149,75,62,105,204,69,61,145,32,68,44,1,16,2,91,37,5,56,114,126,0,72,62,15,1,99,149,83,40,59,152,114,125,89,100,82,57,169,182,182

Nearest PDB structures (foldseek):
  1tnt-assembly1_A  TM=8.827E-01  e=1.844E-13  Muvirus mu
  1g4d-assembly1_A  TM=8.621E-01  e=1.748E-05  Muvirus mu
  1qpm-assembly1_A  TM=7.613E-01  e=5.412E-06  Muvirus mu
  5e1w-assembly1_A  TM=3.477E-01  e=1.894E+00  Dehalococcoides mccartyi CBDB1
  2anr-assembly1_A  TM=2.884E-01  e=2.624E+00  Mus musculus